Protein AF-A0A7S2J9R1-F1 (afdb_monomer)

Sequence (110 aa):
ESNADDDAGDAWQSNGQKPTRSKLRPCKGKRNRLRKLMLRMIEQGLRNPAEFDIHAVKLPPSVAANEFLQTKLFKKVELAMAEVLTAAQEGRMPNMFFARPSQRGRQDMV

Foldseek 3Di:
DDDDDDDPPPPPPVPPPPPDPPCPDPPPVLVVVLLVVLLVLLVVCLVPVPPRDPVPDDDDPSQVVDVVSVVVSCVSSVVQSVQSVVCVVVVHDGPCPSNDDPPPDPPPDD

Structure (mmCIF, N/CA/C/O backbone):
data_AF-A0A7S2J9R1-F1
#
_entry.id   AF-A0A7S2J9R1-F1
#
loop_
_atom_site.group_PDB
_atom_site.id
_atom_site.type_symbol
_atom_site.label_atom_id
_atom_site.label_alt_id
_atom_site.label_comp_id
_atom_site.label_asym_id
_atom_site.label_entity_id
_atom_site.label_seq_id
_atom_site.pdbx_PDB_ins_code
_atom_site.Cartn_x
_atom_site.Cartn_y
_atom_site.Cartn_z
_atom_site.occupancy
_atom_site.B_iso_or_equiv
_atom_site.auth_seq_id
_atom_site.auth_comp_id
_atom_site.auth_asym_id
_atom_site.auth_atom_id
_atom_site.pdbx_PDB_model_num
ATOM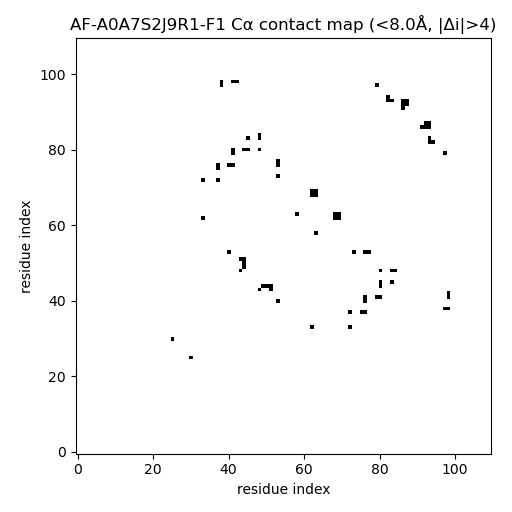 1 N N . GLU A 1 1 ? 20.507 51.514 -47.432 1.00 53.44 1 GLU A N 1
ATOM 2 C CA . GLU A 1 1 ? 19.868 50.223 -47.750 1.00 53.44 1 GLU A CA 1
ATOM 3 C C . GLU A 1 1 ? 20.918 49.131 -47.793 1.00 53.44 1 GLU A C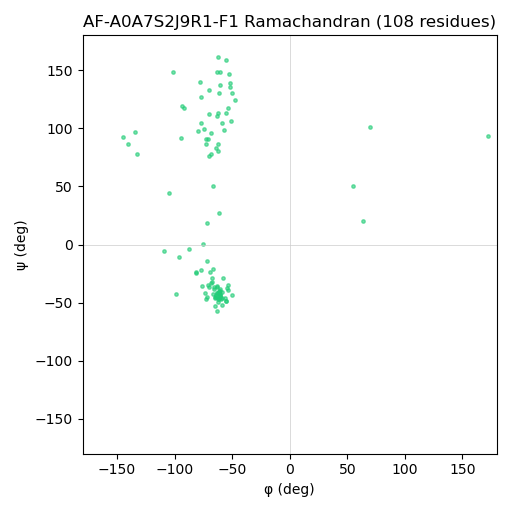 1
ATOM 5 O O . GLU A 1 1 ? 21.845 49.265 -48.576 1.00 53.44 1 GLU A O 1
ATOM 10 N N . SER A 1 2 ? 20.780 48.116 -46.936 1.00 48.59 2 SER A N 1
ATOM 11 C CA . SER A 1 2 ? 21.104 46.704 -47.207 1.00 48.59 2 SER A CA 1
ATOM 12 C C . SER A 1 2 ? 20.976 45.929 -45.891 1.00 48.59 2 SER A C 1
ATOM 14 O O . SER A 1 2 ? 21.906 45.905 -45.085 1.00 48.59 2 SER A O 1
ATOM 16 N N . ASN A 1 3 ? 19.789 45.356 -45.672 1.00 51.34 3 ASN A N 1
ATOM 17 C CA . ASN A 1 3 ? 19.581 44.258 -44.731 1.00 51.34 3 ASN A CA 1
ATOM 18 C C . ASN A 1 3 ? 20.443 43.067 -45.167 1.00 51.34 3 ASN A C 1
ATOM 20 O O . ASN A 1 3 ? 20.482 42.743 -46.354 1.00 51.34 3 ASN A O 1
ATOM 24 N N . ALA A 1 4 ? 21.087 42.417 -44.206 1.00 58.12 4 ALA A N 1
ATOM 25 C CA . ALA A 1 4 ? 21.556 41.047 -44.335 1.00 58.12 4 ALA A CA 1
ATOM 26 C C . ALA A 1 4 ? 21.294 40.364 -42.992 1.00 58.12 4 ALA A C 1
ATOM 28 O O . ALA A 1 4 ? 22.112 40.401 -42.072 1.00 58.12 4 ALA A O 1
ATOM 29 N N . ASP A 1 5 ? 20.073 39.857 -42.890 1.00 51.00 5 ASP A N 1
ATOM 30 C CA . ASP A 1 5 ? 19.650 38.839 -41.951 1.00 51.00 5 ASP A CA 1
ATOM 31 C C . ASP A 1 5 ? 20.412 37.514 -42.182 1.00 51.00 5 ASP A C 1
ATOM 33 O O . ASP A 1 5 ? 20.941 37.260 -43.265 1.00 51.00 5 ASP A O 1
ATOM 37 N N . ASP A 1 6 ? 20.381 36.675 -41.144 1.00 51.66 6 ASP A N 1
ATOM 38 C CA . ASP A 1 6 ? 20.459 35.209 -41.180 1.00 51.66 6 ASP A CA 1
ATOM 39 C C . ASP A 1 6 ? 21.781 34.520 -41.580 1.00 51.66 6 ASP A C 1
ATOM 41 O O . ASP A 1 6 ? 22.041 34.238 -42.744 1.00 51.66 6 ASP A O 1
ATOM 45 N N . ASP A 1 7 ? 22.522 34.033 -40.575 1.00 42.53 7 ASP A N 1
ATOM 46 C CA . ASP A 1 7 ? 22.943 32.622 -40.606 1.00 42.53 7 ASP A CA 1
ATOM 47 C C . ASP A 1 7 ? 22.958 32.039 -39.183 1.00 42.53 7 ASP A C 1
ATOM 49 O O . ASP A 1 7 ? 23.900 32.171 -38.396 1.00 42.53 7 ASP A O 1
ATOM 53 N N . ALA A 1 8 ? 21.820 31.444 -38.831 1.00 55.84 8 ALA A N 1
ATOM 54 C CA . ALA A 1 8 ? 21.608 30.684 -37.615 1.00 55.84 8 ALA A CA 1
ATOM 55 C C . ALA A 1 8 ? 22.331 29.331 -37.712 1.00 55.84 8 ALA A C 1
ATOM 57 O O . ALA A 1 8 ? 21.766 28.333 -38.154 1.00 55.84 8 ALA A O 1
ATOM 58 N N . GLY A 1 9 ? 23.578 29.293 -37.252 1.00 45.06 9 GLY A N 1
ATOM 59 C CA . GLY A 1 9 ? 24.367 28.073 -37.101 1.00 45.06 9 GLY A CA 1
ATOM 60 C C . GLY A 1 9 ? 24.495 27.615 -35.648 1.00 45.06 9 GLY A C 1
ATOM 61 O O . GLY A 1 9 ? 25.602 27.289 -35.223 1.00 45.06 9 GLY A O 1
ATOM 62 N N . ASP A 1 10 ? 23.414 27.618 -34.855 1.00 44.38 10 ASP A N 1
ATOM 63 C CA . ASP A 1 10 ? 23.442 27.044 -33.500 1.00 44.38 10 ASP A CA 1
ATOM 64 C C . ASP A 1 10 ? 23.482 25.515 -33.624 1.00 44.38 10 ASP A C 1
ATOM 66 O O . ASP A 1 10 ? 22.471 24.812 -33.737 1.00 44.38 10 ASP A O 1
ATOM 70 N N . ALA A 1 11 ? 24.710 25.016 -33.747 1.00 45.81 11 ALA A N 1
ATOM 71 C CA . ALA A 1 11 ? 25.040 23.614 -33.814 1.00 45.81 11 ALA A CA 1
ATOM 72 C C . ALA A 1 11 ? 24.496 22.919 -32.562 1.00 45.81 11 ALA A C 1
ATOM 74 O O . ALA A 1 11 ? 25.146 22.890 -31.516 1.00 45.81 11 ALA A O 1
ATOM 75 N N . TRP A 1 12 ? 23.327 22.288 -32.692 1.00 54.03 12 TRP A N 1
ATOM 76 C CA . TRP A 1 12 ? 22.870 21.254 -31.774 1.00 54.03 12 TRP A CA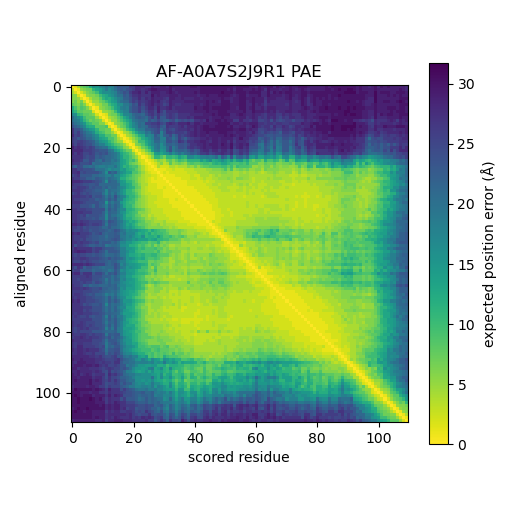 1
ATOM 77 C C . TRP A 1 12 ? 23.851 20.084 -31.854 1.00 54.03 12 TRP A C 1
ATOM 79 O O . TRP A 1 12 ? 23.610 19.066 -32.504 1.00 54.03 12 TRP A O 1
ATOM 89 N N . GLN A 1 13 ? 24.979 20.216 -31.163 1.00 49.78 13 GLN A N 1
ATOM 90 C CA . GLN A 1 13 ? 25.809 19.100 -30.759 1.00 49.78 13 GLN A CA 1
ATOM 91 C C . GLN A 1 13 ? 24.996 18.333 -29.720 1.00 49.78 13 GLN A C 1
ATOM 93 O O . GLN A 1 13 ? 25.185 18.454 -28.509 1.00 49.78 13 GLN A O 1
ATOM 98 N N . SER A 1 14 ? 24.034 17.550 -30.205 1.00 50.25 14 SER A N 1
ATOM 99 C CA . SER A 1 14 ? 23.384 16.509 -29.435 1.00 50.25 14 SER A CA 1
ATOM 100 C C . SER A 1 14 ? 24.453 15.474 -29.104 1.00 50.25 14 SER A C 1
ATOM 102 O O . SER A 1 14 ? 24.619 14.473 -29.802 1.00 50.25 14 SER A O 1
ATOM 104 N N . ASN A 1 15 ? 25.212 15.749 -28.042 1.00 50.81 15 ASN A N 1
ATOM 105 C CA . ASN A 1 15 ? 26.022 14.770 -27.349 1.00 50.81 15 ASN A CA 1
ATOM 106 C C . ASN A 1 15 ? 25.091 13.599 -27.044 1.00 50.81 15 ASN A C 1
ATOM 108 O O . ASN A 1 15 ? 24.210 13.697 -26.190 1.00 50.81 15 ASN A O 1
ATOM 112 N N . GLY A 1 16 ? 25.263 12.504 -27.786 1.00 49.06 16 GLY A N 1
ATOM 113 C CA . GLY A 1 16 ? 24.565 11.231 -27.630 1.00 49.06 16 GLY A CA 1
ATOM 114 C C . GLY A 1 16 ? 24.929 10.537 -26.319 1.00 49.06 16 GLY A C 1
ATOM 115 O O . GLY A 1 16 ? 25.290 9.361 -26.298 1.00 49.06 16 GLY A O 1
ATOM 116 N N . GLN A 1 17 ? 24.848 11.259 -25.205 1.00 48.00 17 GLN A N 1
ATOM 117 C CA . GLN A 1 17 ? 24.886 10.708 -23.871 1.00 48.00 17 GLN A CA 1
ATOM 118 C C . GLN A 1 17 ? 23.590 9.922 -23.688 1.00 48.00 17 GLN A C 1
ATOM 120 O O . GLN A 1 17 ? 22.535 10.466 -23.363 1.00 48.00 17 GLN A O 1
ATOM 125 N N . LYS A 1 18 ? 23.667 8.607 -23.926 1.00 57.03 18 LYS A N 1
ATOM 126 C CA . LYS A 1 18 ? 22.631 7.662 -23.496 1.00 57.03 18 LYS A CA 1
ATOM 127 C C . LYS A 1 18 ? 22.335 7.990 -22.030 1.00 57.03 18 LYS A C 1
ATOM 129 O O . LYS A 1 18 ? 23.293 8.009 -21.251 1.00 57.03 18 LYS A O 1
ATOM 134 N N . PRO A 1 19 ? 21.076 8.272 -21.643 1.00 53.94 19 PRO A N 1
ATOM 135 C CA . PRO A 1 19 ? 20.772 8.661 -20.278 1.00 53.94 19 PRO A CA 1
ATOM 136 C C . PRO A 1 19 ? 21.343 7.589 -19.358 1.00 53.94 19 PRO A C 1
ATOM 138 O O . PRO A 1 19 ? 20.991 6.408 -19.451 1.00 53.94 19 PRO A O 1
ATOM 141 N N . THR A 1 20 ? 22.292 7.996 -18.514 1.00 51.72 20 THR A N 1
ATOM 142 C CA . THR A 1 20 ? 22.826 7.134 -17.467 1.00 51.72 20 THR A CA 1
ATOM 143 C C . THR A 1 20 ? 21.628 6.604 -16.684 1.00 51.72 20 THR A C 1
ATOM 145 O O . THR A 1 20 ? 20.605 7.281 -16.576 1.00 51.72 20 THR A O 1
ATOM 148 N N . ARG A 1 21 ? 21.702 5.371 -16.173 1.00 57.62 21 ARG A N 1
ATOM 149 C CA . ARG A 1 21 ? 20.617 4.649 -15.472 1.00 57.62 21 ARG A CA 1
ATOM 150 C C . ARG A 1 21 ? 20.129 5.333 -14.172 1.00 57.62 21 ARG A C 1
ATOM 152 O O . ARG A 1 21 ? 19.640 4.668 -13.262 1.00 57.62 21 ARG A O 1
ATOM 159 N N . SER A 1 22 ? 20.248 6.652 -14.053 1.00 53.47 22 SER A N 1
ATOM 160 C CA . SER A 1 22 ? 19.671 7.489 -13.018 1.00 53.47 22 SER A CA 1
ATOM 161 C C . SER A 1 22 ? 18.136 7.415 -13.075 1.00 53.47 22 SER A C 1
ATOM 163 O O . SER A 1 22 ? 17.427 8.204 -13.684 1.00 53.47 22 SER A O 1
ATOM 165 N N . LYS A 1 23 ? 17.612 6.400 -12.383 1.00 59.00 23 LYS A N 1
ATOM 166 C CA . LYS A 1 23 ? 16.274 6.378 -11.777 1.00 59.00 23 LYS A CA 1
ATOM 167 C C . LYS A 1 23 ? 15.129 6.676 -12.756 1.00 59.00 23 LYS A C 1
ATOM 169 O O . LYS A 1 23 ? 14.232 7.462 -12.449 1.00 59.00 23 LYS A O 1
ATOM 174 N N . LEU A 1 24 ? 15.087 5.982 -13.898 1.00 69.25 24 LEU A N 1
ATOM 175 C CA . LEU A 1 24 ? 13.860 5.922 -14.695 1.00 69.25 24 LEU A CA 1
ATOM 176 C C . LEU A 1 24 ? 12.734 5.398 -13.799 1.00 69.25 24 LEU A C 1
ATOM 178 O O . LEU A 1 24 ? 12.759 4.257 -13.327 1.00 69.25 24 LEU A O 1
ATOM 182 N N . ARG A 1 25 ? 11.757 6.268 -13.515 1.00 69.88 25 ARG A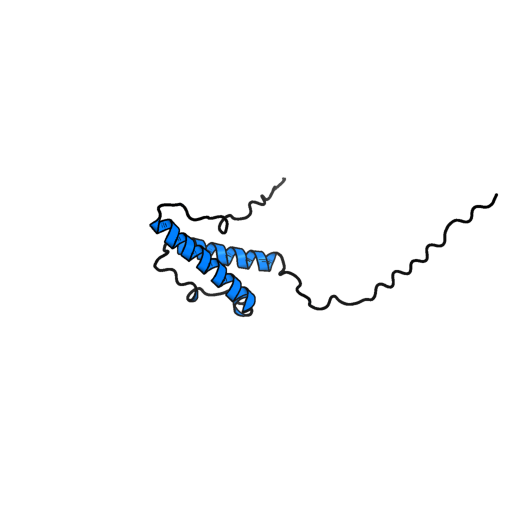 N 1
ATOM 183 C CA . ARG A 1 25 ? 10.596 5.928 -12.687 1.00 69.88 25 ARG A CA 1
ATOM 184 C C . ARG A 1 25 ? 9.971 4.645 -13.245 1.00 69.88 25 ARG A C 1
ATOM 186 O O . ARG A 1 25 ? 9.835 4.534 -14.466 1.00 69.88 25 ARG A O 1
ATOM 193 N N . PRO A 1 26 ? 9.535 3.694 -12.396 1.00 77.69 26 PRO A N 1
ATOM 194 C CA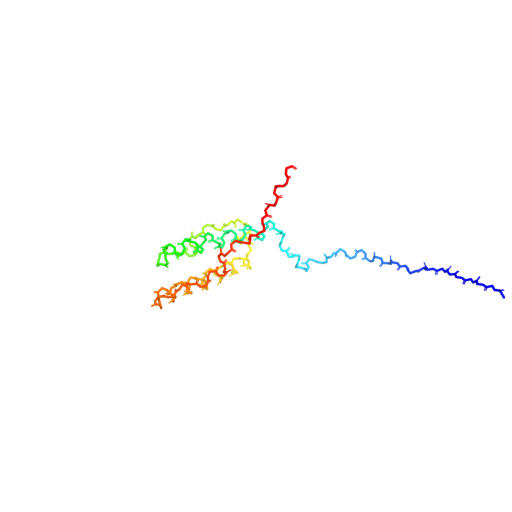 . PRO A 1 26 ? 8.932 2.466 -12.889 1.00 77.69 26 PRO A CA 1
ATOM 195 C C . PRO A 1 26 ? 7.808 2.774 -13.883 1.00 77.69 26 PRO A C 1
ATOM 197 O O . PRO A 1 26 ? 6.978 3.668 -13.655 1.00 77.69 26 PRO A O 1
ATOM 200 N N . CYS A 1 27 ? 7.779 2.034 -14.993 1.00 84.69 27 CYS A N 1
ATOM 201 C CA . CYS A 1 27 ? 6.776 2.229 -16.034 1.00 84.69 27 CYS A CA 1
ATOM 202 C C . CYS A 1 27 ? 5.349 2.128 -15.455 1.00 84.69 27 CYS A C 1
ATOM 204 O O . CYS A 1 27 ? 5.121 1.548 -14.385 1.00 84.69 27 CYS A O 1
ATOM 206 N N . LYS A 1 28 ? 4.361 2.705 -16.153 1.00 82.12 28 LYS A N 1
ATOM 207 C CA . LYS A 1 28 ? 2.959 2.770 -15.687 1.00 82.12 28 LYS A CA 1
ATOM 208 C C . LYS A 1 28 ? 2.435 1.401 -15.231 1.00 82.12 28 LYS A C 1
ATOM 210 O O . LYS A 1 28 ? 1.831 1.315 -14.165 1.00 82.12 28 LYS A O 1
ATOM 215 N N . GLY A 1 29 ? 2.727 0.341 -15.988 1.00 85.38 29 GLY A N 1
ATOM 216 C CA . GLY A 1 29 ? 2.317 -1.026 -15.662 1.00 85.38 29 GLY A CA 1
ATOM 217 C C . GLY A 1 29 ? 2.911 -1.542 -14.349 1.00 85.38 29 GLY A C 1
ATOM 218 O O . GLY A 1 29 ? 2.171 -2.043 -13.505 1.00 85.38 29 GLY A O 1
ATOM 219 N N . LYS A 1 30 ? 4.222 -1.363 -14.135 1.00 82.69 30 LYS A N 1
ATOM 220 C CA . LYS A 1 30 ? 4.900 -1.756 -12.885 1.00 82.69 30 LYS A CA 1
ATOM 221 C C . LYS A 1 30 ? 4.319 -1.012 -11.679 1.00 82.69 30 LYS A C 1
ATOM 223 O O . LYS A 1 30 ? 3.988 -1.637 -10.676 1.00 82.69 30 LYS A O 1
ATOM 228 N N . ARG A 1 31 ? 4.087 0.302 -11.809 1.00 84.44 31 ARG A N 1
ATOM 229 C CA . ARG A 1 31 ? 3.427 1.097 -10.756 1.00 84.44 31 ARG A CA 1
ATOM 230 C C . ARG A 1 31 ? 2.011 0.611 -10.461 1.00 84.44 31 ARG A C 1
ATOM 232 O O . ARG A 1 31 ? 1.624 0.559 -9.300 1.00 84.44 31 ARG A O 1
ATOM 239 N N . ASN A 1 32 ? 1.236 0.271 -11.490 1.00 85.19 32 ASN A N 1
ATOM 240 C CA . ASN A 1 32 ? -0.140 -0.184 -11.313 1.00 85.19 32 ASN A CA 1
ATOM 241 C C . ASN A 1 32 ? -0.206 -1.544 -10.600 1.00 85.19 32 ASN A C 1
ATOM 243 O O . ASN A 1 32 ? -0.995 -1.701 -9.677 1.00 85.19 32 ASN A O 1
ATOM 247 N N . ARG A 1 33 ? 0.668 -2.496 -10.962 1.00 86.44 33 ARG A N 1
ATOM 248 C CA . ARG A 1 33 ? 0.754 -3.798 -10.276 1.00 86.44 33 ARG A CA 1
ATOM 249 C C . ARG A 1 33 ? 1.062 -3.640 -8.787 1.00 86.44 33 ARG A C 1
ATOM 251 O O . ARG A 1 33 ? 0.358 -4.229 -7.977 1.00 86.44 33 ARG A O 1
ATOM 258 N N . LEU A 1 34 ? 2.038 -2.794 -8.436 1.00 86.06 34 LEU A N 1
ATOM 259 C CA . LEU A 1 34 ? 2.367 -2.520 -7.034 1.00 86.06 34 LEU A CA 1
ATOM 260 C C . LEU A 1 34 ? 1.182 -1.906 -6.280 1.00 86.06 34 LEU A C 1
ATOM 262 O O . LEU A 1 34 ? 0.854 -2.366 -5.195 1.00 86.06 34 LEU A O 1
ATOM 266 N N . ARG A 1 35 ? 0.504 -0.907 -6.865 1.00 86.19 35 ARG A N 1
ATOM 267 C CA . ARG A 1 35 ? -0.683 -0.308 -6.231 1.00 86.19 35 ARG A CA 1
ATOM 268 C C . ARG A 1 35 ? -1.793 -1.328 -6.015 1.00 86.19 35 ARG A C 1
ATOM 270 O O . ARG A 1 35 ? -2.359 -1.359 -4.938 1.00 86.19 35 ARG A O 1
ATOM 277 N N . LYS A 1 36 ? -2.094 -2.169 -7.008 1.00 86.88 36 LYS A N 1
ATOM 278 C CA . LYS A 1 36 ? -3.118 -3.215 -6.867 1.00 86.88 36 LYS A CA 1
ATOM 279 C C . LYS A 1 36 ? -2.766 -4.216 -5.768 1.00 86.88 36 LYS A C 1
ATOM 281 O O . LYS A 1 36 ? -3.656 -4.623 -5.036 1.00 86.88 36 LYS A O 1
ATOM 286 N N . LEU A 1 37 ? -1.493 -4.596 -5.654 1.00 88.44 37 LEU A N 1
ATOM 287 C CA . LEU A 1 37 ? -1.029 -5.471 -4.578 1.00 88.44 37 LEU A CA 1
ATOM 288 C C . LEU A 1 37 ? -1.226 -4.815 -3.207 1.00 88.44 37 LEU A C 1
ATOM 290 O O . LEU A 1 37 ? -1.836 -5.423 -2.338 1.00 88.44 37 LEU A O 1
ATOM 294 N N . MET A 1 38 ? -0.787 -3.561 -3.057 1.00 88.06 38 MET A N 1
ATOM 295 C CA . MET A 1 38 ? -1.001 -2.782 -1.834 1.00 88.06 38 MET A CA 1
ATOM 296 C C . MET A 1 38 ? -2.481 -2.691 -1.457 1.00 88.06 38 MET A C 1
ATOM 298 O O . MET A 1 38 ? -2.829 -2.933 -0.312 1.00 88.06 38 MET A O 1
ATOM 302 N N . LEU A 1 39 ? -3.345 -2.350 -2.419 1.00 86.12 39 LEU A N 1
ATOM 303 C CA . LEU A 1 39 ? -4.784 -2.209 -2.186 1.00 86.12 39 LEU A CA 1
ATOM 304 C C . LEU A 1 39 ? -5.395 -3.515 -1.683 1.00 86.12 39 LEU A C 1
ATOM 306 O O . LEU A 1 39 ? -6.091 -3.499 -0.681 1.00 86.12 39 LEU A O 1
ATOM 310 N N . ARG A 1 40 ? -5.069 -4.646 -2.319 1.00 87.06 40 ARG A N 1
ATOM 311 C CA . ARG A 1 40 ? -5.559 -5.963 -1.888 1.00 87.06 40 ARG A CA 1
ATOM 312 C C . ARG A 1 40 ? -5.121 -6.310 -0.469 1.00 87.06 40 ARG A C 1
ATOM 314 O O . ARG A 1 40 ? -5.934 -6.801 0.297 1.00 87.06 40 ARG A O 1
ATOM 321 N N . MET A 1 41 ? -3.859 -6.047 -0.128 1.00 87.25 41 MET A N 1
ATOM 322 C CA . MET A 1 41 ? -3.334 -6.281 1.221 1.00 87.25 41 MET A CA 1
ATOM 323 C C . MET A 1 41 ? -4.076 -5.435 2.259 1.00 87.25 41 MET A C 1
ATOM 325 O O . MET A 1 41 ? -4.528 -5.956 3.271 1.00 87.25 41 MET A O 1
ATOM 329 N N . ILE A 1 42 ? -4.266 -4.145 1.975 1.00 84.94 42 ILE A N 1
ATOM 330 C CA . ILE A 1 42 ? -5.000 -3.238 2.864 1.00 84.94 42 ILE A CA 1
ATOM 331 C C . ILE A 1 42 ? -6.466 -3.674 2.993 1.00 84.94 42 ILE A C 1
ATOM 333 O O . ILE A 1 42 ? -6.986 -3.719 4.098 1.00 84.94 42 ILE A O 1
ATOM 337 N N . GLU A 1 43 ? -7.134 -4.042 1.897 1.00 85.44 43 GLU A N 1
ATOM 338 C CA . GLU A 1 43 ? -8.512 -4.555 1.915 1.00 85.44 43 GLU A CA 1
ATOM 339 C C . GLU A 1 43 ? -8.650 -5.842 2.740 1.00 85.44 43 GLU A C 1
ATOM 341 O O . GLU A 1 43 ? -9.635 -6.004 3.458 1.00 85.44 43 GLU A O 1
ATOM 346 N N . GLN A 1 44 ? -7.677 -6.753 2.656 1.00 84.12 44 GLN A N 1
ATOM 347 C CA . GLN A 1 44 ? -7.653 -7.966 3.477 1.00 84.12 44 GLN A CA 1
ATOM 348 C C . GLN A 1 44 ? -7.485 -7.633 4.959 1.00 84.12 44 GLN A C 1
ATOM 350 O O . GLN A 1 44 ? -8.245 -8.135 5.786 1.00 84.12 44 GLN A O 1
ATOM 355 N N . GLY A 1 45 ? -6.554 -6.739 5.278 1.00 83.69 45 GLY A N 1
ATOM 356 C CA . GLY A 1 45 ? -6.337 -6.284 6.642 1.00 83.69 45 GLY A CA 1
ATOM 357 C C . GLY A 1 45 ? -7.489 -5.461 7.219 1.00 83.69 45 GLY A C 1
ATOM 358 O O . GLY A 1 45 ? -7.752 -5.525 8.408 1.00 83.69 45 GLY A O 1
ATOM 359 N N . LEU A 1 46 ? -8.253 -4.745 6.393 1.00 82.31 46 LEU A N 1
ATOM 360 C CA . LEU A 1 46 ? -9.478 -4.071 6.834 1.00 82.31 46 LEU A CA 1
ATOM 361 C C . LEU A 1 46 ? -10.584 -5.055 7.219 1.00 82.31 46 LEU A C 1
ATOM 363 O O . LEU A 1 46 ? -11.390 -4.748 8.091 1.00 82.31 46 LEU A O 1
ATOM 367 N N . ARG A 1 47 ? -10.647 -6.217 6.559 1.00 83.38 4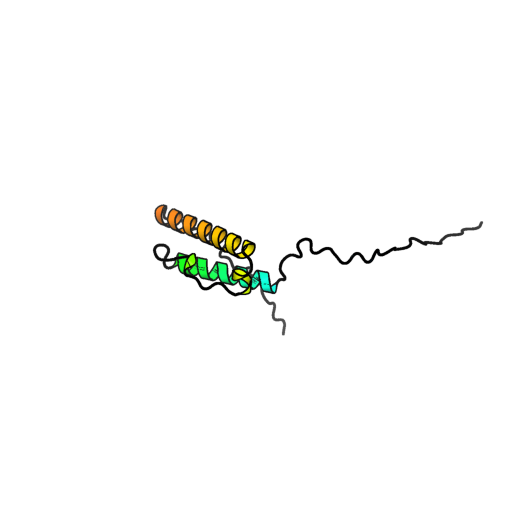7 ARG A N 1
ATOM 368 C CA . ARG A 1 47 ? -11.617 -7.262 6.910 1.00 83.38 47 ARG A CA 1
ATOM 369 C C . ARG A 1 47 ? -11.231 -7.943 8.216 1.00 83.38 47 ARG A C 1
ATOM 371 O O . ARG A 1 47 ? -12.085 -8.081 9.079 1.00 83.38 47 ARG A O 1
ATOM 378 N N . ASN A 1 48 ? -9.957 -8.320 8.351 1.00 84.06 48 ASN A N 1
ATOM 379 C CA . ASN A 1 48 ? -9.439 -9.056 9.504 1.00 84.06 48 ASN A CA 1
ATOM 380 C C . ASN A 1 48 ? -8.133 -8.418 10.018 1.00 84.06 48 ASN A C 1
ATOM 382 O O . ASN A 1 48 ? -7.050 -8.946 9.753 1.00 84.06 48 ASN A O 1
ATOM 386 N N . PRO A 1 49 ? -8.199 -7.296 10.758 1.00 79.62 49 PRO A N 1
ATOM 387 C CA . PRO A 1 49 ? -6.999 -6.556 11.161 1.00 79.62 49 PRO A CA 1
ATOM 388 C C . PRO A 1 49 ? -6.141 -7.291 12.198 1.00 79.62 49 PRO A C 1
ATOM 390 O O . PRO A 1 49 ? -4.944 -7.040 12.272 1.00 79.62 49 PRO A O 1
ATOM 393 N N . ALA A 1 50 ? -6.725 -8.209 12.976 1.00 77.81 50 ALA A N 1
ATOM 394 C CA . ALA A 1 50 ? -6.015 -8.961 14.015 1.00 77.81 50 ALA A CA 1
ATOM 395 C C . ALA A 1 50 ? -5.224 -10.173 13.484 1.00 77.81 50 ALA A C 1
ATOM 397 O O . ALA A 1 50 ? -4.273 -10.608 14.123 1.00 77.81 50 ALA A O 1
ATOM 398 N N . GLU A 1 51 ? -5.608 -10.716 12.327 1.00 80.12 51 GLU A N 1
ATOM 399 C CA . GLU A 1 51 ? -5.024 -11.941 11.752 1.00 80.12 51 GLU A CA 1
ATOM 400 C C . GLU A 1 51 ? -4.172 -11.682 10.504 1.00 80.12 51 GLU A C 1
ATOM 402 O O . GLU A 1 51 ? -3.566 -12.602 9.952 1.00 80.12 51 GLU A O 1
ATOM 407 N N . PHE A 1 52 ? -4.142 -10.446 10.007 1.00 83.38 52 PHE A N 1
ATOM 408 C CA . PHE A 1 52 ? -3.458 -10.144 8.761 1.00 83.38 52 PHE A CA 1
ATOM 409 C C . PHE A 1 52 ? -1.936 -10.077 8.946 1.00 83.38 52 PHE A C 1
ATOM 411 O O . PHE A 1 52 ? -1.397 -9.081 9.426 1.00 83.38 52 PHE A O 1
ATOM 418 N N . ASP A 1 53 ? -1.239 -11.122 8.495 1.00 82.75 53 ASP A N 1
ATOM 419 C CA . ASP A 1 53 ? 0.221 -11.140 8.404 1.00 82.75 53 ASP A CA 1
ATOM 420 C C . ASP A 1 53 ? 0.706 -10.670 7.021 1.00 82.75 53 ASP A C 1
ATOM 422 O O . ASP A 1 53 ? 0.458 -11.290 5.982 1.00 82.75 53 ASP A O 1
ATOM 426 N N . ILE A 1 54 ? 1.451 -9.566 7.023 1.00 82.12 54 ILE A N 1
ATOM 427 C CA . ILE A 1 54 ? 2.027 -8.932 5.834 1.00 82.12 54 ILE A CA 1
ATOM 428 C C . ILE A 1 54 ? 3.133 -9.803 5.216 1.00 82.12 54 ILE A C 1
ATOM 430 O O . ILE A 1 54 ? 3.305 -9.802 3.990 1.00 82.12 54 ILE A O 1
ATOM 434 N N . HIS A 1 55 ? 3.879 -10.548 6.035 1.00 82.75 55 HIS A N 1
ATOM 435 C CA . HIS A 1 55 ? 5.029 -11.337 5.589 1.00 82.75 55 HIS A CA 1
ATOM 436 C C . HIS A 1 55 ? 4.624 -12.681 4.974 1.00 82.75 55 HIS A C 1
ATOM 438 O O . HIS A 1 55 ? 5.339 -13.193 4.110 1.00 82.75 55 HIS A O 1
ATOM 444 N N . ALA A 1 56 ? 3.452 -13.210 5.332 1.00 84.62 56 ALA A N 1
ATOM 445 C CA . ALA A 1 56 ? 2.896 -14.430 4.748 1.00 84.62 56 ALA A CA 1
ATOM 446 C C . ALA A 1 56 ? 2.398 -14.256 3.297 1.00 84.62 56 ALA A C 1
ATOM 448 O O . ALA A 1 56 ? 2.139 -15.240 2.593 1.00 84.62 56 ALA A O 1
ATOM 449 N N . VAL A 1 57 ? 2.247 -13.020 2.808 1.00 83.88 57 VAL A N 1
ATOM 450 C CA . VAL A 1 57 ? 1.687 -12.772 1.474 1.00 83.88 57 VAL A CA 1
ATOM 451 C C . VAL A 1 57 ? 2.710 -13.056 0.373 1.00 83.88 57 VAL A C 1
ATOM 453 O O . VAL A 1 57 ? 3.791 -12.470 0.314 1.00 83.88 57 VAL A O 1
ATOM 456 N N . LYS A 1 58 ? 2.325 -13.896 -0.596 1.00 83.88 58 LYS A N 1
ATOM 457 C CA . LYS A 1 58 ? 3.148 -14.190 -1.780 1.00 83.88 58 LYS A CA 1
ATOM 458 C C . LYS A 1 58 ? 3.366 -12.935 -2.630 1.00 83.88 58 LYS A C 1
ATOM 460 O O . LYS A 1 58 ? 2.453 -12.441 -3.299 1.00 83.88 58 LYS A O 1
ATOM 465 N N . LEU A 1 59 ? 4.604 -12.448 -2.644 1.00 83.56 59 LEU A N 1
ATOM 466 C CA . LEU A 1 59 ? 5.005 -11.299 -3.447 1.00 83.56 59 LEU A CA 1
ATOM 467 C C . LEU A 1 59 ? 5.208 -11.691 -4.922 1.00 83.56 59 LEU A C 1
ATOM 469 O O . LEU A 1 59 ? 5.810 -12.725 -5.214 1.00 83.56 59 LEU A O 1
ATOM 473 N N . PRO A 1 60 ? 4.777 -10.856 -5.887 1.00 85.50 60 PRO A N 1
ATOM 474 C CA . PRO A 1 60 ? 5.118 -11.055 -7.290 1.00 85.50 60 PRO A CA 1
ATOM 475 C C . PRO A 1 60 ? 6.641 -11.003 -7.506 1.00 85.50 60 PRO A C 1
ATOM 477 O O . PRO A 1 60 ? 7.295 -10.167 -6.872 1.00 85.50 60 PRO A O 1
ATOM 480 N N . PRO A 1 61 ? 7.205 -11.751 -8.477 1.00 82.62 61 PRO A N 1
ATOM 481 C CA . PRO A 1 61 ? 8.653 -11.789 -8.724 1.00 82.62 61 PRO A CA 1
ATOM 482 C C . PRO A 1 61 ? 9.275 -10.403 -8.932 1.00 82.62 61 PRO A C 1
ATOM 484 O O . PRO A 1 61 ? 10.373 -10.119 -8.472 1.00 82.62 61 PRO A O 1
ATOM 487 N N . SER A 1 62 ? 8.535 -9.488 -9.568 1.00 77.12 62 SER A N 1
ATOM 488 C CA . SER A 1 62 ? 8.985 -8.114 -9.815 1.00 77.12 62 SER A CA 1
ATOM 489 C C . SER A 1 62 ? 9.148 -7.252 -8.558 1.00 77.12 62 SER A C 1
ATOM 491 O O . SER A 1 62 ? 9.783 -6.203 -8.630 1.00 77.12 62 SER A O 1
ATOM 493 N N . VAL A 1 63 ? 8.492 -7.629 -7.458 1.00 83.12 63 VAL A N 1
ATOM 494 C CA . VAL A 1 63 ? 8.585 -6.951 -6.157 1.00 83.12 63 VAL A CA 1
ATOM 495 C C . VAL A 1 63 ? 9.560 -7.705 -5.260 1.00 83.12 63 VAL A C 1
ATOM 497 O O . VAL A 1 63 ? 10.402 -7.067 -4.648 1.00 83.12 63 VAL A O 1
ATOM 500 N N . ALA A 1 64 ? 9.499 -9.040 -5.251 1.00 84.12 64 ALA A N 1
ATOM 501 C CA . ALA A 1 64 ? 10.405 -9.885 -4.473 1.00 84.12 64 ALA A CA 1
ATOM 502 C C . ALA A 1 64 ? 11.880 -9.694 -4.869 1.00 84.12 64 ALA A C 1
ATOM 504 O O . ALA A 1 64 ? 12.742 -9.635 -4.007 1.00 84.12 64 ALA A O 1
ATOM 505 N N . ALA A 1 65 ? 12.172 -9.516 -6.161 1.00 83.94 65 ALA A N 1
ATOM 506 C CA . ALA A 1 65 ? 13.534 -9.269 -6.642 1.00 83.94 65 ALA A CA 1
ATOM 507 C C . ALA A 1 65 ? 14.049 -7.838 -6.372 1.00 83.94 65 ALA A C 1
ATOM 509 O O . ALA A 1 65 ? 15.142 -7.486 -6.810 1.00 83.94 65 ALA A O 1
ATOM 510 N N . ASN A 1 66 ? 13.250 -6.967 -5.745 1.00 85.62 66 ASN A N 1
ATOM 511 C CA . ASN A 1 66 ? 13.602 -5.570 -5.515 1.00 85.62 66 ASN A CA 1
ATOM 512 C C . ASN A 1 66 ? 13.276 -5.161 -4.076 1.00 85.62 66 ASN A C 1
ATOM 514 O O . ASN A 1 66 ? 12.158 -4.733 -3.776 1.00 85.62 66 ASN A O 1
ATOM 518 N N . GLU A 1 67 ? 14.294 -5.213 -3.221 1.00 86.06 67 GLU A N 1
ATOM 519 C CA . GLU A 1 67 ? 14.201 -4.866 -1.798 1.00 86.06 67 GLU A CA 1
ATOM 520 C C . GLU A 1 67 ? 13.602 -3.474 -1.572 1.00 86.06 67 GLU A C 1
ATOM 522 O O . GLU A 1 67 ? 12.743 -3.293 -0.718 1.00 86.06 67 GLU A O 1
ATOM 527 N N . PHE A 1 68 ? 13.946 -2.481 -2.399 1.00 84.75 68 PHE A N 1
ATOM 528 C CA . PHE A 1 68 ? 13.378 -1.137 -2.267 1.00 84.75 68 PHE A CA 1
ATOM 529 C C . PHE A 1 68 ? 11.851 -1.120 -2.449 1.00 84.75 68 PHE A C 1
ATOM 531 O O . PHE A 1 68 ? 11.135 -0.408 -1.738 1.00 84.75 68 PHE A O 1
ATOM 538 N N . LEU A 1 69 ? 11.326 -1.886 -3.411 1.00 83.62 69 LEU A N 1
ATOM 539 C CA . LEU A 1 69 ? 9.881 -2.002 -3.614 1.00 83.62 69 LEU A CA 1
ATOM 540 C C . LEU A 1 69 ? 9.216 -2.802 -2.496 1.00 83.62 69 LEU A C 1
ATOM 542 O O . LEU A 1 69 ? 8.096 -2.458 -2.120 1.00 83.62 69 LEU A O 1
ATOM 546 N N . GLN A 1 70 ? 9.899 -3.816 -1.974 1.00 86.94 70 GLN A N 1
ATOM 547 C CA . GLN A 1 70 ? 9.439 -4.622 -0.852 1.00 86.94 70 GLN A CA 1
ATOM 548 C C . GLN A 1 70 ? 9.337 -3.785 0.431 1.00 86.94 70 GLN A C 1
ATOM 550 O O . GLN A 1 70 ? 8.253 -3.677 0.998 1.00 86.94 70 GLN A O 1
ATOM 555 N N . THR A 1 71 ? 10.398 -3.079 0.820 1.00 87.88 71 THR A N 1
ATOM 556 C CA . THR A 1 71 ? 10.395 -2.187 1.990 1.00 87.88 71 THR A CA 1
ATOM 557 C C . THR A 1 71 ? 9.334 -1.102 1.857 1.00 87.88 71 THR A C 1
ATOM 559 O O . THR A 1 71 ? 8.623 -0.783 2.808 1.00 87.88 71 THR A O 1
ATOM 562 N N . LYS A 1 72 ? 9.171 -0.537 0.654 1.00 86.56 72 LYS A N 1
ATOM 563 C CA . LYS A 1 72 ? 8.133 0.467 0.401 1.00 86.56 72 LYS A CA 1
ATOM 564 C C . LYS A 1 72 ? 6.720 -0.104 0.519 1.00 86.56 72 LYS A C 1
ATOM 566 O O . LYS A 1 72 ? 5.825 0.616 0.960 1.00 86.56 72 LYS A O 1
ATOM 571 N N . LEU A 1 73 ? 6.515 -1.339 0.064 1.00 88.12 73 LEU A N 1
ATOM 572 C CA . LEU A 1 73 ? 5.249 -2.050 0.185 1.00 88.12 73 LEU A CA 1
ATOM 573 C C . LEU A 1 73 ? 4.921 -2.268 1.662 1.00 88.12 73 LEU A C 1
ATOM 575 O O . LEU A 1 73 ? 3.896 -1.765 2.114 1.00 88.12 73 LEU A O 1
ATOM 579 N N . PHE A 1 74 ? 5.818 -2.920 2.401 1.00 89.25 74 PHE A N 1
ATOM 580 C CA . PHE A 1 74 ? 5.630 -3.248 3.814 1.00 89.25 74 PHE A CA 1
ATOM 581 C C . PHE A 1 74 ? 5.403 -2.006 4.661 1.00 89.25 74 PHE A C 1
ATOM 583 O O . PHE A 1 74 ? 4.336 -1.885 5.249 1.00 89.25 74 PHE A O 1
ATOM 590 N N . LYS A 1 75 ? 6.278 -0.998 4.567 1.00 88.94 75 LYS A N 1
ATOM 591 C CA . LYS A 1 75 ? 6.118 0.253 5.321 1.00 88.94 75 LYS A CA 1
ATOM 592 C C . LYS A 1 75 ? 4.761 0.918 5.084 1.00 88.94 75 LYS A C 1
ATOM 594 O O . LYS A 1 75 ? 4.189 1.509 5.990 1.00 88.94 75 LYS A O 1
ATOM 599 N N . LYS A 1 76 ? 4.236 0.871 3.855 1.00 87.06 76 LYS A N 1
ATOM 600 C CA . LYS A 1 76 ? 2.927 1.468 3.561 1.00 87.06 76 LYS A CA 1
ATOM 601 C C . LYS A 1 76 ? 1.756 0.636 4.064 1.00 87.06 76 LYS A C 1
ATOM 603 O O . LYS A 1 76 ? 0.753 1.229 4.443 1.00 87.06 76 LYS A O 1
ATOM 608 N N . VAL A 1 77 ? 1.861 -0.687 4.013 1.00 86.88 77 VAL A N 1
ATOM 609 C CA . VAL A 1 77 ? 0.817 -1.579 4.523 1.00 86.88 77 VAL A CA 1
ATOM 610 C C . VAL A 1 77 ? 0.810 -1.545 6.051 1.00 86.88 77 VAL A C 1
ATOM 612 O O . VAL A 1 77 ? -0.249 -1.336 6.620 1.00 86.88 77 VAL A O 1
ATOM 615 N N . GLU A 1 78 ? 1.969 -1.615 6.705 1.00 88.06 78 GLU A N 1
ATOM 616 C CA . GLU A 1 78 ? 2.118 -1.477 8.161 1.00 88.06 78 GLU A CA 1
ATOM 617 C C . GLU A 1 78 ? 1.525 -0.168 8.677 1.00 88.06 78 GLU A C 1
ATOM 619 O O . GLU A 1 78 ? 0.722 -0.188 9.602 1.00 88.06 78 GLU A O 1
ATOM 624 N N . LEU A 1 79 ? 1.854 0.967 8.046 1.00 87.75 79 LEU A N 1
ATOM 625 C CA . LEU A 1 79 ? 1.282 2.261 8.430 1.00 87.75 79 LEU A CA 1
ATOM 626 C C . LEU A 1 79 ? -0.244 2.279 8.293 1.00 87.75 79 LEU A C 1
ATOM 628 O O . LEU A 1 79 ? -0.926 2.776 9.182 1.00 87.75 79 LEU A O 1
ATOM 632 N N . ALA A 1 80 ? -0.779 1.722 7.203 1.00 85.25 80 ALA A N 1
ATOM 633 C CA . ALA A 1 80 ? -2.224 1.634 7.015 1.00 85.25 80 ALA A CA 1
ATOM 634 C C . ALA A 1 80 ? -2.879 0.713 8.057 1.00 85.25 80 ALA A C 1
ATOM 636 O O . ALA A 1 80 ? -3.973 1.004 8.522 1.00 85.25 80 ALA A O 1
ATOM 637 N N . MET A 1 81 ? -2.220 -0.379 8.445 1.00 85.00 81 MET A N 1
ATOM 638 C CA . MET A 1 81 ? -2.741 -1.320 9.438 1.00 85.00 81 MET A CA 1
ATOM 639 C C . MET A 1 81 ? -2.692 -0.775 10.853 1.00 85.00 81 MET A C 1
ATOM 641 O O . MET A 1 81 ? -3.679 -0.899 11.573 1.00 85.00 81 MET A O 1
ATOM 645 N N . ALA A 1 82 ? -1.602 -0.104 11.220 1.00 86.62 82 ALA A N 1
ATOM 646 C CA . ALA A 1 82 ? -1.515 0.626 12.475 1.00 86.62 82 ALA A CA 1
ATOM 647 C C . ALA A 1 82 ? -2.652 1.651 12.581 1.00 86.62 82 ALA A C 1
ATOM 649 O O . ALA A 1 82 ? -3.354 1.684 13.585 1.00 86.62 82 ALA A O 1
ATOM 650 N N . GLU A 1 83 ? -2.904 2.412 11.513 1.00 85.12 83 GLU A N 1
ATOM 651 C CA . GLU A 1 83 ? -3.999 3.380 11.488 1.00 85.12 83 GLU A CA 1
ATOM 652 C C . GLU A 1 83 ? -5.377 2.716 11.622 1.00 85.12 83 GLU A C 1
ATOM 654 O O . GLU A 1 83 ? -6.216 3.215 12.362 1.00 85.12 83 GLU A O 1
ATOM 659 N N . VAL A 1 84 ? -5.617 1.582 10.958 1.00 83.44 84 VAL A N 1
ATOM 660 C CA . VAL A 1 84 ? -6.881 0.832 11.077 1.00 83.44 84 VAL A CA 1
ATOM 661 C C . VAL A 1 84 ? -7.096 0.306 12.493 1.00 83.44 84 VAL A C 1
ATOM 663 O O . 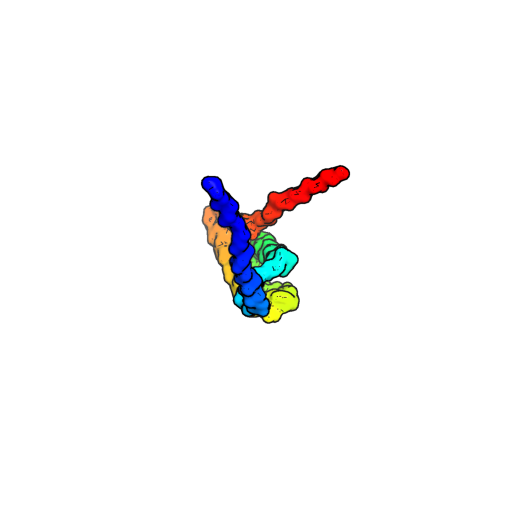VAL A 1 84 ? -8.207 0.404 13.008 1.00 83.44 84 VAL A O 1
ATOM 666 N N . LEU A 1 85 ? -6.050 -0.217 13.134 1.00 83.50 85 LEU A N 1
ATOM 667 C CA . LEU A 1 85 ? -6.118 -0.697 14.513 1.00 83.50 85 LEU A CA 1
ATOM 668 C C . LEU A 1 85 ? -6.404 0.449 15.491 1.00 83.50 85 LEU A C 1
ATOM 670 O O . LEU A 1 85 ? -7.286 0.319 16.338 1.00 83.50 85 LEU A O 1
ATOM 674 N N . THR A 1 86 ? -5.719 1.586 15.347 1.00 86.00 86 THR A N 1
ATOM 675 C CA . THR A 1 86 ? -5.977 2.782 16.164 1.00 86.00 86 THR A CA 1
ATOM 676 C C . THR A 1 86 ? -7.383 3.335 15.918 1.00 86.00 86 THR A C 1
ATOM 678 O O . THR A 1 86 ? -8.119 3.608 16.861 1.00 86.00 86 THR A O 1
ATOM 681 N N . ALA A 1 87 ? -7.810 3.433 14.659 1.00 83.06 87 ALA A N 1
ATOM 682 C CA . ALA A 1 87 ? -9.137 3.921 14.290 1.00 83.06 87 ALA A CA 1
ATOM 683 C C . ALA A 1 87 ? -10.262 3.017 14.831 1.00 83.06 87 ALA A C 1
ATOM 685 O O . ALA A 1 87 ? -11.291 3.522 15.284 1.00 83.06 87 ALA A O 1
ATOM 686 N N . ALA A 1 88 ? -10.045 1.695 14.855 1.00 79.88 88 ALA A N 1
ATOM 687 C CA . ALA A 1 88 ? -10.965 0.734 15.460 1.00 79.88 88 ALA A CA 1
ATOM 688 C C . ALA A 1 88 ? -11.119 0.941 16.977 1.00 79.88 88 ALA A C 1
ATOM 690 O O . ALA A 1 88 ? -12.223 0.7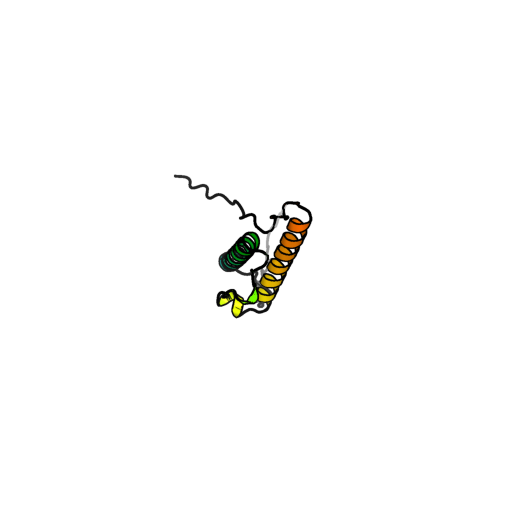91 17.495 1.00 79.88 88 ALA A O 1
ATOM 691 N N . GLN A 1 89 ? -10.046 1.325 17.679 1.00 79.88 89 GLN A N 1
ATOM 692 C CA . GLN A 1 89 ? -10.100 1.662 19.108 1.00 79.88 89 GLN A CA 1
ATOM 693 C C . GLN A 1 89 ? -10.845 2.979 19.366 1.00 79.88 89 GLN A C 1
ATOM 695 O O . GLN A 1 89 ? -11.574 3.095 20.348 1.00 79.88 89 GLN A O 1
ATOM 700 N N . GLU A 1 90 ? -10.690 3.962 18.480 1.00 82.00 90 GLU A N 1
ATOM 701 C CA . GLU A 1 90 ? -11.279 5.300 18.626 1.00 82.00 90 GLU A CA 1
ATOM 702 C C . GLU A 1 90 ? -12.708 5.422 18.062 1.00 82.00 90 GLU A C 1
ATOM 704 O O . GLU A 1 90 ? -13.319 6.487 18.158 1.00 82.00 90 GLU A O 1
ATOM 709 N N . GLY A 1 91 ? -13.249 4.371 17.434 1.00 75.94 91 GLY A N 1
ATOM 710 C CA . GLY A 1 91 ? -14.554 4.419 16.762 1.00 75.94 91 GLY A CA 1
ATOM 711 C C . GLY A 1 91 ? -14.601 5.392 15.575 1.00 75.94 91 GLY A C 1
ATOM 712 O O . GLY A 1 91 ? -15.676 5.839 15.170 1.00 75.94 91 GLY A O 1
ATOM 713 N N . ARG A 1 92 ? -13.439 5.752 15.018 1.00 77.56 92 ARG A N 1
ATOM 714 C CA . ARG A 1 92 ? -13.300 6.670 13.882 1.00 77.56 92 ARG A CA 1
ATOM 715 C C . ARG A 1 92 ? -13.061 5.858 12.606 1.00 77.56 92 ARG A C 1
ATOM 717 O O . ARG A 1 92 ? -12.458 4.793 12.640 1.00 77.56 92 ARG A O 1
ATOM 724 N N . MET A 1 93 ? -13.527 6.344 11.456 1.00 64.69 93 MET A N 1
ATOM 725 C CA . MET A 1 93 ? -13.214 5.694 10.177 1.00 64.69 93 MET A CA 1
ATOM 726 C C . MET A 1 93 ? -11.728 5.907 9.839 1.00 64.69 93 MET A C 1
ATOM 728 O O . MET A 1 93 ? -11.264 7.050 9.916 1.00 64.69 93 MET A O 1
ATOM 732 N N . PRO A 1 94 ? -10.981 4.862 9.438 1.00 68.69 94 PRO A N 1
ATOM 733 C CA . PRO A 1 94 ? -9.580 5.008 9.052 1.00 68.69 94 PRO A CA 1
ATOM 734 C C . PRO A 1 94 ? -9.450 5.914 7.821 1.00 68.69 94 PRO A C 1
ATOM 736 O O . PRO A 1 94 ? -10.331 5.928 6.952 1.00 68.69 94 PRO A O 1
ATOM 739 N N . ASN A 1 95 ? -8.352 6.670 7.704 1.00 69.00 95 ASN A N 1
ATOM 740 C CA . ASN A 1 95 ? -8.128 7.523 6.541 1.00 69.00 95 ASN A CA 1
ATOM 741 C C . ASN A 1 95 ? -7.809 6.668 5.305 1.00 69.00 95 ASN A C 1
ATOM 743 O O . ASN A 1 95 ? -6.666 6.369 4.960 1.00 69.00 95 ASN A O 1
ATOM 747 N N . MET A 1 96 ? -8.857 6.310 4.569 1.00 66.25 96 MET A N 1
ATOM 748 C CA . MET A 1 96 ? -8.810 5.475 3.365 1.00 66.25 96 MET A CA 1
ATOM 749 C C . MET A 1 96 ? -8.190 6.183 2.145 1.00 66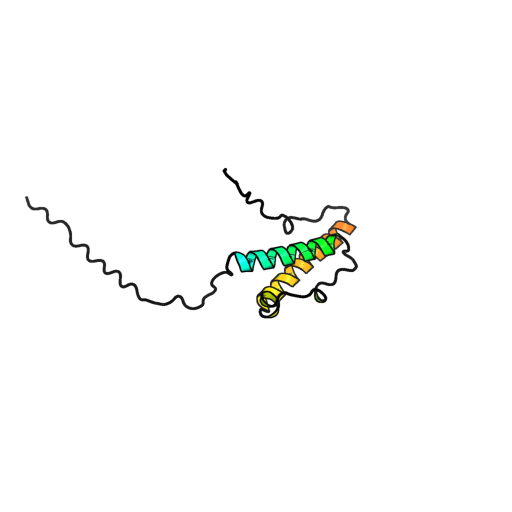.25 96 MET A C 1
ATOM 751 O O . MET A 1 96 ? -8.367 5.742 1.005 1.00 66.25 96 MET A O 1
ATOM 755 N N . PHE A 1 97 ? -7.442 7.276 2.336 1.00 57.53 97 PHE A N 1
ATOM 756 C CA . PHE A 1 97 ? -6.800 8.019 1.248 1.00 57.53 97 PHE A CA 1
ATOM 757 C C . PHE A 1 97 ? -5.843 7.137 0.431 1.00 57.53 97 PHE A C 1
ATOM 759 O O . PHE A 1 97 ? -5.670 7.329 -0.774 1.00 57.53 97 PHE A O 1
ATOM 766 N N . PHE A 1 98 ? -5.267 6.118 1.069 1.00 57.75 98 PHE A N 1
ATOM 767 C CA . PHE A 1 98 ? -4.407 5.123 0.427 1.00 57.75 98 PHE A CA 1
ATOM 768 C C . PHE A 1 98 ? -5.187 4.074 -0.382 1.00 57.75 98 PHE A C 1
ATOM 770 O O . PHE A 1 98 ? -4.613 3.465 -1.287 1.00 57.75 98 PHE A O 1
ATOM 777 N N . ALA A 1 99 ? -6.475 3.888 -0.074 1.00 54.28 99 ALA A N 1
ATOM 778 C CA . ALA A 1 99 ? -7.346 2.857 -0.627 1.00 54.28 99 ALA A CA 1
ATOM 779 C C . ALA A 1 99 ? -8.206 3.332 -1.809 1.00 54.28 99 ALA A C 1
ATOM 781 O O . ALA A 1 99 ? -8.809 2.510 -2.493 1.00 54.28 99 ALA A O 1
ATOM 782 N N . ARG A 1 100 ? -8.265 4.639 -2.101 1.00 53.56 100 ARG A N 1
ATOM 783 C CA . ARG A 1 100 ? -9.064 5.153 -3.223 1.00 53.56 100 ARG A CA 1
ATOM 784 C C . ARG A 1 100 ? -8.438 4.764 -4.572 1.00 53.56 100 ARG A C 1
ATOM 786 O O . ARG A 1 100 ? -7.382 5.304 -4.931 1.00 53.56 100 ARG A O 1
ATOM 793 N N . PRO A 1 101 ? -9.069 3.886 -5.379 1.00 49.12 101 PRO A N 1
ATOM 794 C CA . PRO A 1 101 ? -8.636 3.698 -6.753 1.00 49.12 101 PRO A CA 1
ATOM 795 C C . PRO A 1 101 ? -8.786 5.031 -7.491 1.00 49.12 101 PRO A C 1
ATOM 797 O O . PRO A 1 101 ? -9.817 5.694 -7.413 1.00 49.12 101 PRO A O 1
ATOM 800 N N . SER A 1 102 ? -7.731 5.450 -8.197 1.00 51.94 102 SER A N 1
ATOM 801 C CA . SER A 1 102 ? -7.779 6.639 -9.050 1.00 51.94 102 SER A CA 1
ATOM 802 C C . SER A 1 102 ? -8.871 6.433 -10.098 1.00 51.94 102 SER A C 1
ATOM 804 O O . SER A 1 102 ? -8.673 5.677 -11.050 1.00 51.94 102 SER A O 1
ATOM 806 N N . GLN A 1 103 ? -10.009 7.103 -9.916 1.00 53.72 103 GLN A N 1
ATOM 807 C CA . GLN A 1 103 ? -11.071 7.194 -10.908 1.00 53.72 103 GLN A CA 1
ATOM 808 C C . GLN A 1 103 ? -10.591 8.070 -12.065 1.00 53.72 103 GLN A C 1
ATOM 810 O O . GLN A 1 103 ? -10.927 9.241 -12.178 1.00 53.72 103 GLN A O 1
ATOM 815 N N . ARG A 1 104 ? -9.728 7.526 -12.921 1.00 51.62 104 ARG A N 1
ATOM 816 C CA . ARG A 1 104 ? -9.618 8.032 -14.286 1.00 51.62 104 ARG A CA 1
ATOM 817 C C . ARG A 1 104 ? -10.532 7.165 -15.129 1.00 51.62 104 ARG A C 1
ATOM 819 O O . ARG A 1 104 ? -10.132 6.082 -15.552 1.00 51.62 104 ARG A O 1
ATOM 826 N N . GLY A 1 105 ? -11.775 7.632 -15.247 1.00 46.06 105 GLY A N 1
ATOM 827 C CA . GLY A 1 105 ? -12.800 7.044 -16.092 1.00 46.06 105 GLY A CA 1
ATOM 828 C C . GLY A 1 105 ? -12.261 6.817 -17.499 1.00 46.06 105 GLY A C 1
ATOM 829 O O . GLY A 1 105 ? -11.649 7.703 -18.097 1.00 46.06 105 GLY A O 1
ATOM 830 N N . ARG A 1 106 ? -12.465 5.597 -17.995 1.00 49.09 106 ARG A N 1
ATOM 831 C CA . ARG A 1 106 ? -12.590 5.357 -19.428 1.00 49.09 106 ARG A CA 1
ATOM 832 C C . ARG A 1 106 ? -13.827 6.129 -19.868 1.00 49.09 106 ARG A C 1
ATOM 834 O O . ARG A 1 106 ? -14.921 5.811 -19.420 1.00 49.09 106 ARG A O 1
ATOM 841 N N . GLN A 1 107 ? -13.642 7.160 -20.678 1.00 49.94 107 GLN A N 1
ATOM 842 C CA . GLN A 1 107 ? -14.687 7.538 -21.614 1.00 49.94 107 GLN A CA 1
ATOM 843 C C . GLN A 1 107 ? -14.539 6.543 -22.762 1.00 49.94 107 GLN A C 1
ATOM 845 O O . GLN A 1 107 ? -13.617 6.659 -23.566 1.00 49.94 107 GLN A O 1
ATOM 850 N N . ASP A 1 108 ? -15.354 5.493 -22.741 1.00 52.19 108 ASP A N 1
ATOM 851 C CA . ASP A 1 108 ? -15.637 4.720 -23.941 1.00 52.19 108 ASP A CA 1
ATOM 852 C C . ASP A 1 108 ? -16.595 5.602 -24.761 1.00 52.19 108 ASP A C 1
ATOM 854 O O . ASP A 1 108 ? -17.769 5.734 -24.420 1.00 52.19 108 ASP A O 1
ATOM 858 N N . MET A 1 109 ? -16.059 6.313 -25.758 1.00 49.72 109 MET A N 1
ATOM 859 C CA . MET A 1 109 ? -16.866 6.942 -26.803 1.00 49.72 109 MET A CA 1
ATOM 860 C C . MET A 1 109 ? -16.933 5.970 -27.978 1.00 49.72 109 MET A C 1
ATOM 862 O O . MET A 1 109 ? -15.902 5.553 -28.504 1.00 49.72 109 MET A O 1
ATOM 866 N N . VAL A 1 110 ? -18.185 5.596 -28.239 1.00 57.78 110 VAL A N 1
ATOM 867 C CA . VAL A 1 110 ? -18.775 4.821 -29.337 1.00 57.78 110 VAL A CA 1
ATOM 868 C C . VAL A 1 110 ? -18.090 5.044 -30.681 1.00 57.78 110 VAL A C 1
ATOM 870 O O . VAL A 1 110 ? -17.811 6.219 -31.005 1.00 57.78 110 VAL A O 1
#

Solvent-accessible surface area (backbone atoms only — not comparable to full-atom values): 7270 Å² total; per-residue (Å²): 142,80,89,81,79,86,84,88,75,81,75,79,76,74,73,84,69,72,80,67,89,78,71,78,71,72,52,72,66,60,50,48,54,53,50,54,51,53,41,52,54,48,55,50,30,69,75,39,66,91,75,58,60,79,82,78,55,88,65,56,68,86,37,65,79,28,63,73,56,40,53,53,48,49,57,52,47,52,53,53,47,52,44,41,56,52,19,62,74,69,76,44,82,52,85,55,78,84,64,60,76,84,84,72,73,80,79,83,77,131

Radius of gyration: 24.41 Å; Cα contacts (8 Å, |Δi|>4): 43; chains: 1; bounding box: 45×65×67 Å

pLDDT: mean 72.44, std 15.5, range [42.53, 89.25]

Secondary structure (DSSP, 8-state):
-----------------PPPSS--PPPHHHHHHHHHHHHHHHHHHHH-TTT--STTS---HHHHT-HHHHHHHHHHHHHHHHHHHHHHHHTPPP-GGGT-----------

Organism: NCBI:txid327968

Mean predicted aligned error: 13.97 Å